Protein AF-C7RSE1-F1 (afdb_monomer_lite)

Organism: Accumulibacter regalis (NCBI:txid522306)

Sequence (129 aa):
MKKITLSSAVLVTLLGSASAFAATICPGASAPAAGPGIVPASGVAGTNYMMRPIAPKCSANTQVDGTDGTSGAWFAVGANSVKGKNSFGGHTNGGAVAAFRACGIPGGCTAGEASAARADANTKAAAST

Secondary structure (DSSP, 8-state):
-------------------TT-EEEEE-SS-SS-EEPPPPP-S-TTT-S-SS---PEEPTTEEEEEEE-GGGS-EEEEEEETT-SEEEEEETTTPPPEEEEE-SSTT---HHHHHHHHHHHHHHHHT--

Radius of gyration: 19.02 Å; chains: 1; bounding box: 75×42×38 Å

Structure (mmCIF, N/CA/C/O backbone):
data_AF-C7RSE1-F1
#
_entry.id   AF-C7RSE1-F1
#
loop_
_atom_site.group_PDB
_atom_site.id
_atom_site.type_symbol
_atom_site.label_atom_id
_atom_site.label_alt_id
_atom_site.label_comp_id
_atom_site.label_asym_id
_atom_site.label_entity_id
_atom_site.label_seq_id
_atom_site.pdbx_PDB_ins_code
_atom_site.Cartn_x
_atom_site.Cartn_y
_atom_site.Cartn_z
_atom_site.occupancy
_atom_site.B_iso_or_equiv
_atom_site.auth_seq_id
_atom_site.auth_comp_id
_atom_site.auth_asym_id
_atom_site.auth_atom_id
_atom_site.pdbx_PDB_model_num
ATOM 1 N N . MET A 1 1 ? -55.410 32.092 -7.038 1.00 40.88 1 MET A N 1
ATOM 2 C CA . MET A 1 1 ? -54.867 30.719 -7.152 1.00 40.88 1 MET A CA 1
ATOM 3 C C . MET A 1 1 ? -53.529 30.776 -7.879 1.00 40.88 1 MET A C 1
ATOM 5 O O . MET A 1 1 ? -53.519 30.945 -9.091 1.00 40.88 1 MET A O 1
ATOM 9 N N . LYS A 1 2 ? -52.404 30.735 -7.160 1.00 38.56 2 LYS A N 1
ATOM 10 C CA . LYS A 1 2 ? -51.056 30.753 -7.753 1.00 38.56 2 LYS A CA 1
ATOM 11 C C . LYS A 1 2 ? -50.274 29.586 -7.158 1.00 38.56 2 LYS A C 1
ATOM 13 O O . LYS A 1 2 ? -50.169 29.474 -5.942 1.00 38.56 2 LYS A O 1
ATOM 18 N N . LYS A 1 3 ? -49.888 28.656 -8.032 1.00 49.81 3 LYS A N 1
ATOM 19 C CA . LYS A 1 3 ? -49.339 27.342 -7.693 1.00 49.81 3 LYS A CA 1
ATOM 20 C C . LYS A 1 3 ? -47.882 27.497 -7.255 1.00 49.81 3 LYS A C 1
ATOM 22 O O . LYS A 1 3 ? -47.093 28.109 -7.967 1.00 49.81 3 LYS A O 1
ATOM 27 N N . ILE A 1 4 ? -47.567 26.945 -6.089 1.00 53.97 4 ILE A N 1
ATOM 28 C CA . ILE A 1 4 ? -46.217 26.804 -5.546 1.00 53.97 4 ILE A CA 1
ATOM 29 C C . ILE A 1 4 ? -45.596 25.575 -6.218 1.00 53.97 4 ILE A C 1
ATOM 31 O O . ILE A 1 4 ? -46.096 24.466 -6.044 1.00 53.97 4 ILE A O 1
ATOM 35 N N . THR A 1 5 ? -44.536 25.759 -7.000 1.00 54.81 5 THR A N 1
ATOM 36 C CA . THR A 1 5 ? -43.694 24.660 -7.491 1.00 54.81 5 THR A CA 1
ATOM 37 C C . THR A 1 5 ? -42.541 24.457 -6.519 1.00 54.81 5 THR A C 1
ATOM 39 O O . THR A 1 5 ? -41.579 25.222 -6.500 1.00 54.81 5 THR A O 1
ATOM 42 N N . LEU A 1 6 ? -42.690 23.430 -5.686 1.00 53.44 6 LEU A N 1
ATOM 43 C CA . LEU A 1 6 ? -41.681 22.908 -4.777 1.00 53.44 6 LEU A CA 1
ATOM 44 C C . LEU A 1 6 ? -40.706 22.041 -5.594 1.00 53.44 6 LEU A C 1
ATOM 46 O O . LEU A 1 6 ? -40.946 20.854 -5.805 1.00 53.44 6 LEU A O 1
ATOM 50 N N . SER A 1 7 ? -39.639 22.639 -6.119 1.00 49.31 7 SER A N 1
ATOM 51 C CA . SER A 1 7 ? -38.572 21.885 -6.784 1.00 49.31 7 SER A CA 1
ATOM 52 C C . SER A 1 7 ? -37.587 21.385 -5.733 1.00 49.31 7 SER A C 1
ATOM 54 O O . SER A 1 7 ? -36.705 22.123 -5.295 1.00 49.31 7 SER A O 1
ATOM 56 N N . SER A 1 8 ? -37.759 20.131 -5.314 1.00 54.88 8 SER A N 1
ATOM 57 C CA . SER A 1 8 ? -36.799 19.386 -4.497 1.00 54.88 8 SER A CA 1
ATOM 58 C C . SER A 1 8 ? -35.471 19.235 -5.241 1.00 54.88 8 SER A C 1
ATOM 60 O O . SER A 1 8 ? -35.255 18.269 -5.970 1.00 54.88 8 SER A O 1
ATOM 62 N N . ALA A 1 9 ? -34.565 20.190 -5.049 1.00 54.53 9 ALA A N 1
ATOM 63 C CA . ALA A 1 9 ? -33.159 20.021 -5.371 1.00 54.53 9 ALA A CA 1
ATOM 64 C C . ALA A 1 9 ? -32.525 19.140 -4.285 1.00 54.53 9 ALA A C 1
ATOM 66 O O . ALA A 1 9 ? -32.015 19.628 -3.278 1.00 54.53 9 ALA A O 1
ATOM 67 N N . VAL A 1 10 ? -32.594 17.822 -4.481 1.00 49.41 10 VAL A N 1
ATOM 68 C CA . VAL A 1 10 ? -31.734 16.869 -3.773 1.00 49.41 10 VAL A CA 1
ATOM 69 C C . VAL A 1 10 ? -30.314 17.108 -4.280 1.00 49.41 10 VAL A C 1
ATOM 71 O O . VAL A 1 10 ? -29.872 16.523 -5.266 1.00 49.41 10 VAL A O 1
ATOM 74 N N . LEU A 1 11 ? -29.608 18.034 -3.634 1.00 48.44 11 LEU A N 1
ATOM 75 C CA . LEU A 1 11 ? -28.160 18.099 -3.718 1.00 48.44 11 LEU A CA 1
ATOM 76 C C . LEU A 1 11 ? -27.627 16.892 -2.952 1.00 48.44 11 LEU A C 1
ATOM 78 O O . LEU A 1 11 ? -27.563 16.888 -1.725 1.00 48.44 11 LEU A O 1
ATOM 82 N N . VAL A 1 12 ? -27.289 15.853 -3.713 1.00 54.84 12 VAL A N 1
ATOM 83 C CA . VAL A 1 12 ? -26.409 14.766 -3.295 1.00 54.84 12 VAL A CA 1
ATOM 84 C C . VAL A 1 12 ? -25.109 15.421 -2.845 1.00 54.84 12 VAL A C 1
ATOM 86 O O . VAL A 1 12 ? -24.254 15.775 -3.656 1.00 54.84 12 VAL A O 1
ATOM 89 N N . THR A 1 13 ? -24.981 15.654 -1.544 1.00 50.53 13 THR A N 1
ATOM 90 C CA . THR A 1 13 ? -23.701 15.971 -0.935 1.00 50.53 13 THR A CA 1
ATOM 91 C C . THR A 1 13 ? -22.825 14.747 -1.150 1.00 50.53 13 THR A C 1
ATOM 93 O O . THR A 1 13 ? -22.980 13.723 -0.486 1.00 50.53 13 THR A O 1
ATOM 96 N N . LEU A 1 14 ? -21.910 14.828 -2.121 1.00 46.09 14 LEU A N 1
ATOM 97 C CA . LEU A 1 14 ? -20.722 13.992 -2.102 1.00 46.09 14 LEU A CA 1
ATOM 98 C C . LEU A 1 14 ? -20.052 14.270 -0.754 1.00 46.09 14 LEU A C 1
ATOM 100 O O . LEU A 1 14 ? -19.341 15.263 -0.599 1.00 46.09 14 LEU A O 1
ATOM 104 N N . LEU A 1 15 ? -20.283 13.400 0.229 1.00 51.03 15 LEU A N 1
ATOM 105 C CA . LEU A 1 15 ? -19.327 13.194 1.300 1.00 51.03 15 LEU A CA 1
ATOM 106 C C . LEU A 1 15 ? -18.085 12.629 0.615 1.00 51.03 15 LEU A C 1
ATOM 108 O O . LEU A 1 15 ? -17.876 11.422 0.534 1.00 51.03 15 LEU A O 1
ATOM 112 N N . GLY A 1 16 ? -17.272 13.528 0.066 1.00 43.34 16 GLY A N 1
ATOM 113 C CA . GLY A 1 16 ? -15.869 13.266 -0.154 1.00 43.34 16 GLY A CA 1
ATOM 114 C C . GLY A 1 16 ? -15.259 13.072 1.221 1.00 43.34 16 GLY A C 1
ATOM 115 O O . GLY A 1 16 ? -14.712 14.008 1.797 1.00 43.34 16 GLY A O 1
ATOM 116 N N . SER A 1 17 ? -15.395 11.867 1.772 1.00 47.53 17 SER A N 1
ATOM 117 C CA . SER A 1 17 ? -14.541 11.383 2.842 1.00 47.53 17 SER A CA 1
ATOM 118 C C . SER A 1 17 ? -13.144 11.294 2.243 1.00 47.53 17 SER A C 1
ATOM 120 O O . SER A 1 17 ? -12.709 10.247 1.771 1.00 47.53 17 SER A O 1
ATOM 122 N N . ALA A 1 18 ? -12.466 12.439 2.171 1.00 44.44 18 ALA A N 1
ATOM 123 C CA . ALA A 1 18 ? -11.046 12.480 1.921 1.00 44.44 18 ALA A CA 1
ATOM 124 C C . ALA A 1 18 ? -10.421 11.618 3.015 1.00 44.44 18 ALA A C 1
ATOM 126 O O . ALA A 1 18 ? -10.551 11.914 4.203 1.00 44.44 18 ALA A O 1
ATOM 127 N N . SER A 1 19 ? -9.806 10.509 2.618 1.00 49.94 19 SER A N 1
ATOM 128 C CA . SER A 1 19 ? -8.957 9.711 3.487 1.00 49.94 19 SER A CA 1
ATOM 129 C C . SER A 1 19 ? -7.769 10.588 3.884 1.00 49.94 19 SER A C 1
ATOM 131 O O . SER A 1 19 ? -6.730 10.571 3.225 1.00 49.94 19 SER A O 1
ATOM 133 N N . ALA A 1 20 ? -7.951 11.409 4.921 1.00 52.00 20 ALA A N 1
ATOM 134 C CA . ALA A 1 20 ? -6.999 12.406 5.416 1.00 52.00 20 ALA A CA 1
ATOM 135 C C . ALA A 1 20 ? -5.698 11.790 5.976 1.00 52.00 20 ALA A C 1
ATOM 137 O O . ALA A 1 20 ? -4.833 12.510 6.460 1.00 52.00 20 ALA A O 1
ATOM 138 N N . PHE A 1 21 ? -5.549 10.466 5.868 1.00 63.75 21 PHE A N 1
ATOM 139 C CA . PHE A 1 21 ? -4.442 9.671 6.392 1.00 63.75 21 PHE A CA 1
ATOM 140 C C . PHE A 1 21 ? -3.765 8.801 5.322 1.00 63.75 21 PHE A C 1
ATOM 142 O O . PHE A 1 21 ? -3.051 7.856 5.654 1.00 63.75 21 PHE A O 1
ATOM 149 N N . ALA A 1 22 ? -3.968 9.091 4.031 1.00 75.12 22 ALA A N 1
ATOM 150 C CA . ALA A 1 22 ? -3.219 8.417 2.975 1.00 75.12 22 ALA A CA 1
ATOM 151 C C . ALA A 1 22 ? -1.743 8.852 3.010 1.00 75.12 22 ALA A C 1
ATOM 153 O O . ALA A 1 22 ? -1.431 10.028 2.829 1.00 75.12 22 ALA A O 1
ATOM 154 N N . ALA A 1 23 ? -0.835 7.901 3.222 1.00 84.81 23 ALA A N 1
ATOM 155 C CA . ALA A 1 23 ? 0.601 8.133 3.312 1.00 84.81 23 ALA A CA 1
ATOM 156 C C . ALA A 1 23 ? 1.364 7.247 2.323 1.00 84.81 23 ALA A C 1
ATOM 158 O O . ALA A 1 23 ? 1.134 6.036 2.249 1.00 84.81 23 ALA A O 1
ATOM 159 N N . THR A 1 24 ? 2.322 7.843 1.613 1.00 91.19 24 THR A N 1
ATOM 160 C CA . THR A 1 24 ? 3.323 7.095 0.847 1.00 91.19 24 THR A CA 1
ATOM 161 C C . THR A 1 24 ? 4.431 6.643 1.777 1.00 91.19 24 THR A C 1
ATOM 163 O O . THR A 1 24 ? 5.303 7.416 2.163 1.00 91.19 24 THR A O 1
ATOM 166 N N . ILE A 1 25 ? 4.361 5.370 2.156 1.00 92.94 25 ILE A N 1
ATOM 167 C CA . ILE A 1 25 ? 5.244 4.725 3.130 1.00 92.94 25 ILE A CA 1
ATOM 168 C C . ILE A 1 25 ? 6.602 4.449 2.488 1.00 92.94 25 ILE A C 1
ATOM 170 O O . ILE A 1 25 ? 7.644 4.838 3.016 1.00 92.94 25 ILE A O 1
ATOM 174 N N . CYS A 1 26 ? 6.577 3.802 1.324 1.00 92.94 26 CYS A N 1
ATOM 175 C CA . CYS A 1 26 ? 7.746 3.571 0.494 1.00 92.94 26 CYS A CA 1
ATOM 176 C C . CYS A 1 26 ? 7.483 4.189 -0.883 1.00 92.94 26 CYS A C 1
ATOM 178 O O . CYS A 1 26 ? 6.635 3.673 -1.606 1.00 92.94 26 CYS A O 1
ATOM 180 N N . PRO A 1 27 ? 8.191 5.256 -1.285 1.00 86.00 27 PRO A N 1
ATOM 181 C CA . PRO A 1 27 ? 7.971 5.880 -2.592 1.00 86.00 27 PRO A CA 1
ATOM 182 C C . PRO A 1 27 ? 8.531 5.057 -3.767 1.00 86.00 27 PRO A C 1
ATOM 184 O O . PRO A 1 27 ? 8.159 5.289 -4.917 1.00 86.00 27 PRO A O 1
ATOM 187 N N . GLY A 1 28 ? 9.421 4.087 -3.497 1.00 79.31 28 GLY A N 1
ATOM 188 C CA . GLY A 1 28 ? 10.275 3.451 -4.512 1.00 79.31 28 GLY A CA 1
ATOM 189 C C . GLY A 1 28 ? 11.218 4.460 -5.182 1.00 79.31 28 GLY A C 1
ATOM 190 O O . GLY A 1 28 ? 11.091 5.643 -4.927 1.00 79.31 28 GLY A O 1
ATOM 191 N N . ALA A 1 29 ? 12.176 3.989 -5.992 1.00 65.62 29 ALA A N 1
ATOM 192 C CA . ALA A 1 29 ? 13.096 4.667 -6.935 1.00 65.62 29 ALA A CA 1
ATOM 193 C C . ALA A 1 29 ? 13.784 6.013 -6.568 1.00 65.62 29 ALA A C 1
ATOM 195 O O . ALA A 1 29 ? 14.694 6.428 -7.278 1.00 65.62 29 ALA A O 1
ATOM 196 N N . SER A 1 30 ? 13.429 6.689 -5.478 1.00 56.56 30 SER A N 1
ATOM 197 C CA . SER A 1 30 ? 13.920 8.011 -5.080 1.00 56.56 30 SER A CA 1
ATOM 198 C C . SER A 1 30 ? 15.162 7.946 -4.189 1.00 56.56 30 SER A C 1
ATOM 200 O O . SER A 1 30 ? 15.715 8.986 -3.849 1.00 56.56 30 SER A O 1
ATOM 202 N N . ALA A 1 31 ? 15.608 6.749 -3.796 1.00 54.09 31 ALA A N 1
ATOM 203 C CA . ALA A 1 31 ? 16.790 6.561 -2.961 1.00 54.09 31 ALA A CA 1
ATOM 204 C C . ALA A 1 31 ? 17.710 5.479 -3.559 1.00 54.09 31 ALA A C 1
ATOM 206 O O . ALA A 1 31 ? 17.243 4.368 -3.818 1.00 54.09 31 ALA A O 1
ATOM 207 N N . PRO A 1 32 ? 19.016 5.756 -3.752 1.00 57.00 32 PRO A N 1
ATOM 208 C CA . PRO A 1 32 ? 19.976 4.797 -4.310 1.00 57.00 32 PRO A CA 1
ATOM 209 C C . PRO A 1 32 ? 20.286 3.613 -3.372 1.00 57.00 32 PRO A C 1
ATOM 211 O O . PRO A 1 32 ? 20.953 2.665 -3.777 1.00 57.00 32 PRO A O 1
ATOM 214 N N . ALA A 1 33 ? 19.785 3.633 -2.133 1.00 67.50 33 ALA A N 1
ATOM 215 C CA . ALA A 1 33 ? 19.946 2.570 -1.148 1.00 67.50 33 ALA A CA 1
ATOM 216 C C . ALA A 1 33 ? 18.643 2.334 -0.369 1.00 67.50 33 ALA A C 1
ATOM 218 O O . ALA A 1 33 ? 17.790 3.217 -0.274 1.00 67.50 33 ALA A O 1
ATOM 219 N N . ALA A 1 34 ? 18.495 1.134 0.203 1.00 80.81 34 ALA A N 1
ATOM 220 C CA . ALA A 1 34 ? 17.400 0.852 1.124 1.00 80.81 34 ALA A CA 1
ATOM 221 C C . ALA A 1 34 ? 17.493 1.777 2.348 1.00 80.81 34 ALA A C 1
ATOM 223 O O . ALA A 1 34 ? 18.563 1.920 2.942 1.00 80.81 34 ALA A O 1
ATOM 224 N N . GLY A 1 35 ? 16.376 2.389 2.728 1.00 84.19 35 GLY A N 1
ATOM 225 C CA . GLY A 1 35 ? 16.335 3.439 3.743 1.00 84.19 35 GLY A CA 1
ATOM 226 C C . GLY A 1 35 ? 15.087 3.366 4.617 1.00 84.19 35 GLY A C 1
ATOM 227 O O . GLY A 1 35 ? 14.233 2.502 4.402 1.00 84.19 35 GLY A O 1
ATOM 228 N N . PRO A 1 36 ? 14.979 4.236 5.631 1.00 86.75 36 PRO A N 1
ATOM 229 C CA . PRO A 1 36 ? 13.750 4.363 6.401 1.00 86.75 36 PRO A CA 1
ATOM 230 C C . PRO A 1 36 ? 12.610 4.850 5.497 1.00 86.75 36 PRO A C 1
ATOM 232 O O . PRO A 1 36 ? 12.791 5.757 4.686 1.00 86.75 36 PRO A O 1
ATOM 235 N N . GLY A 1 37 ? 11.446 4.223 5.627 1.00 87.56 37 GLY A N 1
ATOM 236 C CA . GLY A 1 37 ? 10.198 4.699 5.044 1.00 87.56 37 GLY A CA 1
ATOM 237 C C . GLY A 1 37 ? 9.549 5.786 5.887 1.00 87.56 37 GLY A C 1
ATOM 238 O O . GLY A 1 37 ? 9.949 6.042 7.027 1.00 87.56 37 GLY A O 1
ATOM 239 N N . ILE A 1 38 ? 8.503 6.392 5.334 1.00 90.19 38 ILE A N 1
ATOM 240 C CA . ILE A 1 38 ? 7.640 7.293 6.093 1.00 90.19 38 ILE A CA 1
ATOM 241 C C . ILE A 1 38 ? 6.840 6.469 7.100 1.00 90.19 38 ILE A C 1
ATOM 243 O O . ILE A 1 38 ? 6.228 5.459 6.755 1.00 90.19 38 ILE A O 1
ATOM 247 N N . VAL A 1 39 ? 6.860 6.907 8.357 1.00 90.31 39 VAL A N 1
ATOM 248 C CA . VAL A 1 39 ? 6.090 6.306 9.448 1.00 90.31 39 VAL A CA 1
ATOM 249 C C . VAL A 1 39 ? 4.623 6.726 9.292 1.00 90.31 39 VAL A C 1
ATOM 251 O O . VAL A 1 39 ? 4.357 7.930 9.308 1.00 90.31 39 VAL A O 1
ATOM 254 N N . PRO A 1 40 ? 3.666 5.790 9.149 1.00 89.00 40 PRO A N 1
ATOM 255 C CA . PRO A 1 40 ? 2.245 6.131 9.147 1.00 89.00 40 PRO A CA 1
ATOM 256 C C . PRO A 1 40 ? 1.804 6.793 10.460 1.00 89.00 40 PRO A C 1
ATOM 258 O O . PRO A 1 40 ? 2.413 6.582 11.515 1.00 89.00 40 PRO A O 1
ATOM 261 N N . ALA A 1 41 ? 0.720 7.570 10.407 1.00 87.31 41 ALA A N 1
ATOM 262 C CA . ALA A 1 41 ? 0.123 8.169 11.597 1.00 87.31 41 ALA A CA 1
ATOM 263 C C . ALA A 1 41 ? -0.275 7.088 12.622 1.00 87.31 41 ALA A C 1
ATOM 265 O O . ALA A 1 41 ? -0.682 5.984 12.268 1.00 87.31 41 ALA A O 1
ATOM 266 N N . SER A 1 42 ? -0.115 7.385 13.914 1.00 88.25 42 SER A N 1
ATOM 267 C CA . SER A 1 42 ? -0.421 6.438 14.994 1.00 88.25 42 SER A CA 1
ATOM 268 C C . SER A 1 42 ? -0.780 7.144 16.305 1.00 88.25 42 SER A C 1
ATOM 270 O O . SER A 1 42 ? -0.594 8.352 16.435 1.00 88.25 42 SER A O 1
ATOM 272 N N . GLY A 1 43 ? -1.341 6.406 17.267 1.00 83.31 43 GLY A N 1
ATOM 273 C CA . GLY A 1 43 ? -1.449 6.823 18.675 1.00 83.31 43 GLY A CA 1
ATOM 274 C C . GLY A 1 43 ? -2.685 7.638 19.078 1.00 83.31 43 GLY A C 1
ATOM 275 O O . GLY A 1 43 ? -2.856 7.910 20.262 1.00 83.31 43 GLY A O 1
ATOM 276 N N . VAL A 1 44 ? -3.571 7.994 18.143 1.00 85.88 44 VAL A N 1
ATOM 277 C CA . VAL A 1 44 ? -4.836 8.688 18.445 1.00 85.88 44 VAL A CA 1
ATOM 278 C C . VA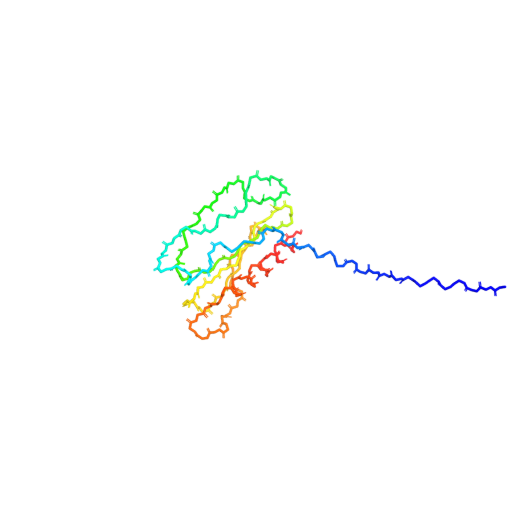L A 1 44 ? -5.994 7.728 18.184 1.00 85.88 44 VAL A C 1
ATOM 280 O O . VAL A 1 44 ? -6.330 7.449 17.033 1.00 85.88 44 VAL A O 1
ATOM 283 N N . ALA A 1 45 ? -6.589 7.194 19.253 1.00 79.25 45 ALA A N 1
ATOM 284 C CA . ALA A 1 45 ? -7.718 6.269 19.158 1.00 79.25 45 ALA A CA 1
ATOM 285 C C . ALA A 1 45 ? -8.919 6.917 18.447 1.00 79.25 45 ALA A C 1
ATOM 287 O O . ALA A 1 45 ? -9.179 8.109 18.606 1.00 79.25 45 ALA A O 1
ATOM 288 N N . GLY A 1 46 ? -9.640 6.137 17.638 1.00 82.12 46 GLY A N 1
ATOM 289 C CA . GLY A 1 46 ? -10.751 6.646 16.823 1.00 82.12 46 GLY A CA 1
ATOM 290 C C . GLY A 1 46 ? -10.320 7.545 15.655 1.00 82.12 46 GLY A C 1
ATOM 291 O O . GLY A 1 46 ? -11.172 8.108 14.971 1.00 82.12 46 GLY A O 1
ATOM 292 N N . THR A 1 47 ? -9.010 7.692 15.427 1.00 86.31 47 THR A N 1
ATOM 293 C CA . THR A 1 47 ? -8.429 8.425 14.290 1.00 86.31 47 THR A CA 1
ATOM 294 C C . THR A 1 47 ? -7.464 7.537 13.509 1.00 86.31 47 THR A C 1
ATOM 296 O O . THR A 1 47 ? -7.602 7.411 12.298 1.00 86.31 47 THR A O 1
ATOM 299 N N . ASN A 1 48 ? -6.545 6.869 14.213 1.00 91.00 48 ASN A N 1
ATOM 300 C CA . ASN A 1 48 ? -5.517 6.010 13.631 1.00 91.00 48 ASN A CA 1
ATOM 301 C C . ASN A 1 48 ? -5.759 4.553 14.043 1.00 91.00 48 ASN A C 1
ATOM 303 O O . ASN A 1 48 ? -6.036 4.276 15.213 1.00 91.00 48 ASN A O 1
ATOM 307 N N . TYR A 1 49 ? -5.586 3.621 13.110 1.00 91.06 49 TYR A N 1
ATOM 308 C CA . TYR A 1 49 ? -5.594 2.187 13.391 1.00 91.06 49 TYR A CA 1
ATOM 309 C C . TYR A 1 49 ? -4.338 1.770 14.155 1.00 91.06 49 TYR A C 1
ATOM 311 O O . TYR A 1 49 ? -4.380 0.964 15.087 1.00 91.06 49 TYR A O 1
ATOM 319 N N . MET A 1 50 ? -3.187 2.320 13.765 1.00 89.31 50 MET A N 1
ATOM 320 C CA . MET A 1 50 ? -1.925 1.997 14.416 1.00 89.31 50 MET A CA 1
ATOM 321 C C . MET A 1 50 ? -1.846 2.656 15.796 1.00 89.31 50 MET A C 1
ATOM 323 O O . MET A 1 50 ? -1.878 3.877 15.934 1.00 89.31 50 MET A O 1
ATOM 327 N N . MET A 1 51 ? -1.649 1.845 16.834 1.00 87.44 51 MET A N 1
ATOM 328 C CA . MET A 1 51 ? -1.438 2.335 18.204 1.00 87.44 51 MET A CA 1
ATOM 329 C C . MET A 1 51 ? 0.011 2.759 18.475 1.00 87.44 51 MET A C 1
ATOM 331 O O . MET A 1 51 ? 0.291 3.431 19.464 1.00 87.44 51 MET A O 1
ATOM 335 N N . ARG A 1 52 ? 0.951 2.350 17.617 1.00 88.50 52 ARG A N 1
ATOM 336 C CA . ARG A 1 52 ? 2.378 2.653 17.747 1.00 88.50 52 ARG A CA 1
ATOM 337 C C . ARG A 1 52 ? 2.979 3.004 16.388 1.00 88.50 52 ARG A C 1
ATOM 339 O O . ARG A 1 52 ? 2.579 2.393 15.397 1.00 88.50 52 ARG A O 1
ATOM 346 N N . PRO A 1 53 ? 3.971 3.908 16.343 1.00 87.94 53 PRO A N 1
ATOM 347 C CA . PRO A 1 53 ? 4.681 4.206 15.111 1.00 87.94 53 PRO A CA 1
ATOM 348 C C . PRO A 1 53 ? 5.500 2.989 14.675 1.00 87.94 53 PRO A C 1
ATOM 350 O O . PRO A 1 53 ? 6.293 2.449 15.451 1.00 87.94 53 PRO A O 1
ATOM 353 N N . ILE A 1 54 ? 5.321 2.573 13.423 1.00 84.94 54 ILE A N 1
ATOM 354 C CA . ILE A 1 54 ? 6.130 1.536 12.781 1.00 84.94 54 ILE A CA 1
ATOM 355 C C . ILE A 1 54 ? 6.935 2.213 11.679 1.00 84.94 54 ILE A C 1
ATOM 357 O O . ILE A 1 54 ? 6.362 2.748 10.735 1.00 84.94 54 ILE A O 1
ATOM 361 N N . ALA A 1 55 ? 8.261 2.189 11.804 1.00 85.12 55 ALA A N 1
ATOM 362 C CA . ALA A 1 55 ? 9.179 2.701 10.793 1.00 85.12 55 ALA A CA 1
ATOM 363 C C . ALA A 1 55 ? 9.671 1.546 9.909 1.00 85.12 55 ALA A C 1
ATOM 365 O O . ALA A 1 55 ? 10.595 0.828 10.307 1.00 85.12 55 ALA A O 1
ATOM 366 N N . PRO A 1 56 ? 9.065 1.310 8.732 1.00 88.44 56 PRO A N 1
ATOM 367 C CA . PRO A 1 56 ? 9.530 0.252 7.853 1.00 88.44 56 PRO A CA 1
ATOM 368 C C . PRO A 1 56 ? 10.864 0.635 7.213 1.00 88.44 56 PRO A C 1
ATOM 370 O O . PRO A 1 56 ? 11.165 1.809 7.000 1.00 88.44 56 PRO A O 1
ATOM 373 N N . LYS A 1 57 ? 11.654 -0.373 6.845 1.00 89.69 57 LYS A N 1
ATOM 374 C CA . LYS A 1 57 ? 12.752 -0.191 5.895 1.00 89.69 57 LYS A CA 1
ATOM 375 C C . LYS A 1 57 ? 12.236 -0.433 4.484 1.00 89.69 57 LYS A C 1
ATOM 377 O O . LYS A 1 57 ? 11.757 -1.520 4.174 1.00 89.69 57 LYS A O 1
ATOM 382 N N . CYS A 1 58 ? 12.368 0.573 3.633 1.00 90.12 58 CYS A N 1
ATOM 383 C CA . CYS A 1 58 ? 11.964 0.523 2.240 1.00 90.12 58 CYS A CA 1
ATOM 384 C C . CYS A 1 58 ? 13.158 0.157 1.359 1.00 90.12 58 CYS A C 1
ATOM 386 O O . CYS A 1 58 ? 14.212 0.792 1.416 1.00 90.12 58 CYS A O 1
ATOM 388 N N . SER A 1 59 ? 12.987 -0.855 0.510 1.00 90.62 59 SER A N 1
ATOM 389 C CA . SER A 1 59 ? 13.889 -1.067 -0.622 1.00 90.62 59 SER A CA 1
ATOM 390 C C . SER A 1 59 ? 13.703 0.055 -1.640 1.00 90.62 59 SER A C 1
ATOM 392 O O . SER A 1 59 ? 12.582 0.517 -1.845 1.00 90.62 59 SER A O 1
ATOM 394 N N . ALA A 1 60 ? 14.763 0.393 -2.378 1.00 89.25 60 ALA A N 1
ATOM 395 C CA . ALA A 1 60 ? 14.670 1.256 -3.556 1.00 89.25 60 ALA A CA 1
ATOM 396 C C . ALA A 1 60 ? 13.667 0.731 -4.604 1.00 89.25 60 ALA A C 1
ATOM 398 O O . ALA A 1 60 ? 13.186 1.486 -5.440 1.00 89.25 60 ALA A O 1
ATOM 399 N N . ASN A 1 61 ? 13.327 -0.561 -4.562 1.00 91.06 61 ASN A N 1
ATOM 400 C CA . ASN A 1 61 ? 12.436 -1.173 -5.541 1.00 91.06 61 ASN A CA 1
ATOM 401 C C . ASN A 1 61 ? 10.988 -1.324 -5.077 1.00 91.06 61 ASN A C 1
ATOM 403 O O . ASN A 1 61 ? 10.172 -1.758 -5.887 1.00 91.06 61 ASN A O 1
ATOM 407 N N . THR A 1 62 ? 10.673 -1.062 -3.809 1.00 93.00 62 THR A N 1
ATOM 408 C CA . THR A 1 62 ? 9.338 -1.321 -3.257 1.00 93.00 62 THR A CA 1
ATOM 409 C C . THR A 1 62 ? 8.566 -0.020 -3.162 1.00 93.00 62 THR A C 1
ATOM 411 O O . THR A 1 62 ? 9.073 0.962 -2.620 1.00 93.00 62 THR A O 1
ATOM 414 N N . GLN A 1 63 ? 7.331 -0.040 -3.650 1.00 93.94 63 GLN A N 1
ATOM 415 C CA . GLN A 1 63 ? 6.387 1.055 -3.484 1.00 93.94 63 GLN A CA 1
ATOM 416 C C . GLN A 1 63 ? 5.274 0.571 -2.566 1.00 93.94 63 GLN A C 1
ATOM 418 O O . GLN A 1 63 ? 4.734 -0.516 -2.778 1.00 93.94 63 GLN A O 1
ATOM 423 N N . VAL A 1 64 ? 4.982 1.336 -1.520 1.00 94.94 64 VAL A N 1
ATOM 424 C CA . VAL A 1 64 ? 3.967 1.011 -0.518 1.00 94.94 64 VAL A CA 1
ATOM 425 C C . VAL A 1 64 ? 3.238 2.289 -0.155 1.00 94.94 64 VAL A C 1
ATOM 427 O O . VAL A 1 64 ? 3.861 3.244 0.308 1.00 94.94 64 VAL A O 1
ATOM 430 N N . ASP A 1 65 ? 1.922 2.268 -0.299 1.00 95.31 65 ASP A N 1
ATOM 431 C CA . ASP A 1 65 ? 1.030 3.303 0.200 1.00 95.31 65 ASP A CA 1
ATOM 432 C C . ASP A 1 65 ? 0.098 2.706 1.248 1.00 95.31 65 ASP A C 1
ATOM 434 O O . ASP A 1 65 ? -0.425 1.604 1.074 1.00 95.31 65 ASP A O 1
ATOM 438 N N . GLY A 1 66 ? -0.146 3.452 2.319 1.00 94.56 66 GLY A N 1
ATOM 439 C CA . GLY A 1 66 ? -1.075 3.082 3.380 1.00 94.56 66 GLY A CA 1
ATOM 440 C C . GLY A 1 66 ? -2.131 4.154 3.605 1.00 94.56 66 GLY A C 1
ATOM 441 O O . GLY A 1 66 ? -1.953 5.302 3.201 1.00 94.56 66 GLY A O 1
ATOM 442 N N . THR A 1 67 ? -3.247 3.779 4.215 1.00 93.81 67 THR A N 1
ATOM 443 C CA . THR A 1 67 ? -4.239 4.723 4.735 1.00 93.81 67 THR A CA 1
ATOM 444 C C . THR A 1 67 ? -4.975 4.110 5.910 1.00 93.81 67 THR A C 1
ATOM 446 O O . THR A 1 67 ? -5.324 2.926 5.882 1.00 93.81 67 THR A O 1
ATOM 449 N N . ASP A 1 68 ? -5.270 4.936 6.907 1.00 93.56 68 ASP A N 1
ATOM 450 C CA . ASP A 1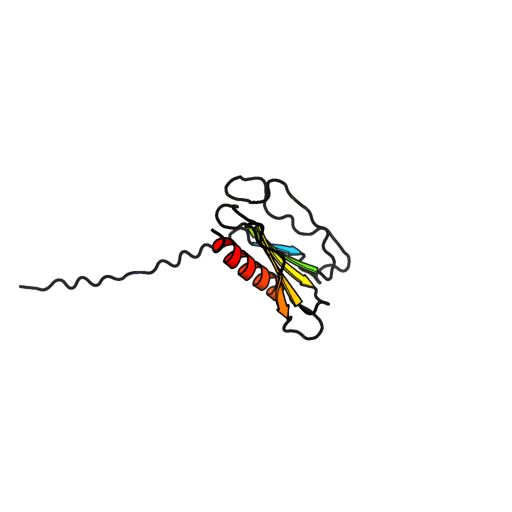 68 ? -6.305 4.613 7.878 1.00 93.56 68 ASP A CA 1
ATOM 451 C C . ASP A 1 68 ? -7.682 4.656 7.207 1.00 93.56 68 ASP A C 1
ATOM 453 O O . ASP A 1 68 ? -7.959 5.494 6.337 1.00 93.56 68 ASP A O 1
ATOM 457 N N . GLY A 1 69 ? -8.518 3.701 7.599 1.00 89.62 69 GLY A N 1
ATOM 458 C CA . GLY A 1 69 ? -9.933 3.631 7.280 1.00 89.62 69 GLY A CA 1
ATOM 459 C C . GLY A 1 69 ? -10.770 4.590 8.118 1.00 89.62 69 GLY A C 1
ATOM 460 O O . GLY A 1 69 ? -10.249 5.392 8.894 1.00 89.62 69 GLY A O 1
ATOM 461 N N . THR A 1 70 ? -12.094 4.492 7.993 1.00 88.62 70 THR A N 1
ATOM 462 C CA . THR A 1 70 ? -13.030 5.352 8.730 1.00 88.62 70 THR A CA 1
ATOM 463 C C . THR A 1 70 ? -12.755 5.294 10.231 1.00 88.62 70 THR A C 1
ATOM 465 O O . THR A 1 70 ? -12.808 4.224 10.834 1.00 88.62 70 THR A O 1
ATOM 468 N N . SER A 1 71 ? -12.436 6.449 10.823 1.00 87.38 71 SER A N 1
ATOM 469 C CA . SER A 1 71 ? -12.124 6.588 12.254 1.00 87.38 71 SER A CA 1
ATOM 470 C C . SER A 1 71 ? -11.040 5.621 12.760 1.00 87.38 71 SER A C 1
ATOM 472 O O . SER A 1 71 ? -11.088 5.173 13.905 1.00 87.38 71 SER A O 1
ATOM 474 N N . GLY A 1 72 ? -10.077 5.254 11.906 1.00 88.69 72 GLY A N 1
ATOM 475 C CA . GLY A 1 72 ? -9.002 4.327 12.270 1.00 88.69 72 GLY A CA 1
ATOM 476 C C . GLY A 1 72 ? -9.474 2.896 12.548 1.00 88.69 72 GLY A C 1
ATOM 477 O O . GLY A 1 72 ? -8.754 2.133 13.183 1.00 88.69 72 GLY A O 1
ATOM 478 N N . ALA A 1 73 ? -10.670 2.503 12.097 1.00 91.62 73 ALA A N 1
ATOM 479 C CA . ALA A 1 73 ? -11.200 1.159 12.341 1.00 91.62 73 ALA A CA 1
ATOM 480 C C . ALA A 1 73 ? -10.384 0.051 11.644 1.00 91.62 73 ALA A C 1
ATOM 482 O O . ALA A 1 73 ? -10.367 -1.093 12.094 1.00 91.62 73 ALA A O 1
ATOM 483 N N . TRP A 1 74 ? -9.673 0.386 10.566 1.00 92.75 74 TRP A N 1
ATOM 484 C CA . TRP A 1 74 ? -8.758 -0.510 9.863 1.00 92.75 74 TRP A CA 1
ATOM 485 C C . TRP A 1 74 ? -7.610 0.267 9.227 1.00 92.75 74 TRP A C 1
ATOM 487 O O . TRP A 1 74 ? -7.669 1.487 9.088 1.00 92.75 74 TRP A O 1
ATOM 497 N N . PHE A 1 75 ? -6.589 -0.457 8.780 1.00 93.88 75 PHE A N 1
ATOM 498 C CA . PHE A 1 75 ? -5.530 0.068 7.931 1.00 93.88 75 PHE A CA 1
ATOM 499 C C . PHE A 1 75 ? -5.535 -0.680 6.602 1.00 93.88 75 PHE A C 1
ATOM 501 O O . PHE A 1 75 ? -5.579 -1.913 6.587 1.00 93.88 75 PHE A O 1
ATOM 508 N N . ALA A 1 76 ? -5.505 0.057 5.496 1.00 95.50 76 ALA A N 1
ATOM 509 C CA . ALA A 1 76 ? -5.437 -0.489 4.146 1.00 95.50 76 ALA A CA 1
ATOM 510 C C . ALA A 1 76 ? -4.096 -0.138 3.502 1.00 95.50 76 ALA A C 1
ATOM 512 O O . ALA A 1 76 ? -3.604 0.983 3.630 1.00 95.50 76 ALA A O 1
ATOM 513 N N . VAL A 1 77 ? -3.515 -1.098 2.789 1.00 95.94 77 VAL A N 1
ATOM 514 C CA . VAL A 1 77 ? -2.204 -0.985 2.150 1.00 95.94 77 VAL A CA 1
ATOM 515 C C . VAL A 1 77 ? -2.293 -1.439 0.704 1.00 95.94 77 VAL A C 1
ATOM 517 O O . VAL A 1 77 ? -2.952 -2.429 0.385 1.00 95.94 77 VAL A O 1
ATOM 520 N N . GLY A 1 78 ? -1.586 -0.726 -0.161 1.00 97.19 78 GLY A N 1
ATOM 521 C CA . GLY A 1 78 ? -1.268 -1.150 -1.512 1.00 97.19 78 GLY A CA 1
ATOM 522 C C . GLY A 1 78 ? 0.238 -1.189 -1.687 1.00 97.19 78 GLY A C 1
ATOM 523 O O . GLY A 1 78 ? 0.942 -0.287 -1.234 1.00 97.19 78 GLY A O 1
ATOM 524 N N . ALA A 1 79 ? 0.740 -2.241 -2.321 1.00 96.62 79 ALA A N 1
ATOM 525 C CA . ALA A 1 79 ? 2.164 -2.431 -2.521 1.00 96.62 79 ALA A CA 1
ATOM 526 C C . ALA A 1 79 ? 2.470 -3.042 -3.884 1.00 96.62 79 ALA A C 1
ATOM 528 O O . ALA A 1 79 ? 1.700 -3.837 -4.429 1.00 96.62 79 ALA A O 1
ATOM 529 N N . ASN A 1 80 ? 3.627 -2.695 -4.430 1.00 96.12 80 ASN A N 1
ATOM 530 C CA . ASN A 1 80 ? 4.166 -3.321 -5.626 1.00 96.12 80 ASN A CA 1
ATOM 531 C C . ASN A 1 80 ? 5.701 -3.161 -5.662 1.00 96.12 80 ASN A C 1
ATOM 533 O O . ASN A 1 80 ? 6.328 -2.699 -4.700 1.00 96.12 80 ASN A O 1
ATOM 537 N N . SER A 1 81 ? 6.312 -3.551 -6.783 1.00 93.31 81 SER A N 1
ATOM 538 C CA . SER A 1 81 ? 7.718 -3.264 -7.036 1.00 93.31 81 SER A CA 1
ATOM 539 C C . SER A 1 81 ? 7.949 -2.676 -8.422 1.00 93.31 81 SER A C 1
ATOM 541 O O . SER A 1 81 ? 7.379 -3.154 -9.398 1.00 93.31 81 SER A O 1
ATOM 543 N N . VAL A 1 82 ? 8.908 -1.752 -8.534 1.00 91.88 82 VAL A N 1
ATOM 544 C CA . VAL A 1 82 ? 9.411 -1.227 -9.822 1.00 91.88 82 VAL A CA 1
ATOM 545 C C . VAL A 1 82 ? 10.078 -2.289 -10.698 1.00 91.88 82 VAL A C 1
ATOM 547 O O . VAL A 1 82 ? 10.413 -2.014 -11.838 1.00 91.88 82 VAL A O 1
ATOM 550 N N . LYS A 1 83 ? 10.289 -3.502 -10.173 1.00 90.94 83 LYS A N 1
ATOM 551 C CA . LYS A 1 83 ? 10.753 -4.683 -10.924 1.00 90.94 83 LYS A CA 1
ATOM 552 C C . LYS A 1 83 ? 9.712 -5.808 -10.941 1.00 90.94 83 LYS A C 1
ATOM 554 O O . LYS A 1 83 ? 9.999 -6.928 -11.359 1.00 90.94 83 LYS A O 1
ATOM 559 N N . GLY A 1 84 ? 8.537 -5.546 -10.377 1.00 91.12 84 GLY A N 1
ATOM 560 C CA . GLY A 1 84 ? 7.446 -6.496 -10.237 1.00 91.12 84 GLY A CA 1
ATOM 561 C C . GLY A 1 84 ? 6.555 -6.538 -11.472 1.00 91.12 84 GLY A C 1
ATOM 562 O O . GLY A 1 84 ? 6.644 -5.697 -12.361 1.00 91.12 84 GLY A O 1
ATOM 563 N N . LYS A 1 85 ? 5.674 -7.541 -11.501 1.00 93.69 85 LYS A N 1
ATOM 564 C CA . LYS A 1 85 ? 4.655 -7.707 -12.549 1.00 93.69 85 LYS A CA 1
ATOM 565 C C . LYS A 1 85 ? 3.237 -7.427 -12.066 1.00 93.69 85 LYS A C 1
ATOM 567 O O . LYS A 1 85 ? 2.357 -7.252 -12.893 1.00 93.69 85 LYS A O 1
ATOM 572 N N . ASN A 1 86 ? 3.019 -7.417 -10.752 1.00 95.81 86 ASN A N 1
ATOM 573 C CA . ASN A 1 86 ? 1.708 -7.272 -10.135 1.00 95.81 86 ASN A CA 1
ATOM 574 C C . ASN A 1 86 ? 1.761 -6.249 -9.001 1.00 95.81 86 ASN A C 1
ATOM 576 O O . ASN A 1 86 ? 2.784 -6.091 -8.328 1.00 95.81 86 ASN A O 1
ATOM 580 N N . SER A 1 87 ? 0.614 -5.625 -8.773 1.00 97.00 87 SER A N 1
ATOM 581 C CA . SER A 1 87 ? 0.302 -4.846 -7.582 1.00 97.00 87 SER A CA 1
ATOM 582 C C . SER A 1 87 ? -0.594 -5.659 -6.654 1.00 97.00 87 SER A C 1
ATOM 584 O O . SER A 1 87 ? -1.355 -6.520 -7.102 1.00 97.00 87 SER A O 1
ATOM 586 N N . PHE A 1 88 ? -0.488 -5.398 -5.358 1.00 98.25 88 PHE A N 1
ATOM 587 C CA . PHE A 1 88 ? -1.169 -6.143 -4.308 1.00 98.25 88 PHE A CA 1
ATOM 588 C C . PHE A 1 88 ? -1.840 -5.180 -3.341 1.00 98.25 88 PHE A C 1
ATOM 590 O O . PHE A 1 88 ? -1.301 -4.110 -3.057 1.00 98.25 88 PHE A O 1
ATOM 597 N N . GLY A 1 89 ? -3.003 -5.574 -2.837 1.00 97.88 89 GLY A N 1
ATOM 598 C CA . GLY A 1 89 ? -3.752 -4.834 -1.829 1.00 97.88 89 GLY A CA 1
ATOM 599 C C . GLY A 1 89 ? -4.065 -5.719 -0.630 1.00 97.88 89 GLY A C 1
ATOM 600 O O . GLY A 1 89 ? -4.198 -6.936 -0.767 1.00 97.88 89 GLY A O 1
ATOM 601 N N . GLY A 1 90 ? -4.186 -5.112 0.546 1.00 96.88 90 GLY A N 1
ATOM 602 C CA . GLY A 1 90 ? -4.612 -5.791 1.766 1.00 96.88 90 GLY A CA 1
ATOM 603 C C . GLY A 1 90 ? -5.124 -4.804 2.808 1.00 96.88 90 GLY A C 1
ATOM 604 O O . GLY A 1 90 ? -4.792 -3.619 2.766 1.00 96.88 90 GLY A O 1
ATOM 605 N N . HIS A 1 91 ? -5.941 -5.283 3.740 1.00 95.62 91 HIS A N 1
ATOM 606 C CA . HIS A 1 91 ? -6.472 -4.474 4.833 1.00 95.62 91 HIS A CA 1
ATOM 607 C C . HIS A 1 91 ? -6.665 -5.301 6.101 1.00 95.62 91 HIS A C 1
ATOM 609 O O . HIS A 1 91 ? -6.816 -6.519 6.042 1.00 95.62 91 HIS A O 1
ATOM 615 N N . THR A 1 92 ? -6.708 -4.634 7.251 1.00 94.50 92 THR A N 1
ATOM 616 C CA . THR A 1 92 ? -6.833 -5.307 8.553 1.00 94.50 92 THR A CA 1
ATOM 617 C C . THR A 1 92 ? -8.265 -5.659 8.953 1.00 94.50 92 THR A C 1
ATOM 619 O O . THR A 1 92 ? -8.447 -6.437 9.883 1.00 94.50 92 THR A O 1
ATOM 622 N N . ASN A 1 93 ? -9.282 -5.161 8.238 1.00 94.44 93 ASN A N 1
ATOM 623 C CA . ASN A 1 93 ? -10.686 -5.529 8.475 1.00 94.44 93 ASN A CA 1
ATOM 624 C C . ASN A 1 93 ? -11.039 -6.930 7.920 1.00 94.44 93 ASN A C 1
ATOM 626 O O . ASN A 1 93 ? -11.877 -7.049 7.035 1.00 94.44 93 ASN A O 1
ATOM 630 N N . GLY A 1 94 ? -10.316 -7.976 8.336 1.00 88.25 94 GLY A N 1
ATOM 631 C CA . GLY A 1 94 ? -10.566 -9.369 7.924 1.00 88.25 94 GLY A CA 1
ATOM 632 C C . GLY A 1 94 ? -10.116 -9.755 6.505 1.00 88.25 94 GLY A C 1
ATOM 633 O O . GLY A 1 94 ? -10.414 -10.858 6.054 1.00 88.25 94 GLY A O 1
ATOM 634 N N . GLY A 1 95 ? -9.396 -8.880 5.795 1.00 85.88 95 GLY A N 1
ATOM 635 C CA . GLY A 1 95 ? -8.925 -9.129 4.431 1.00 85.88 95 GLY A CA 1
ATOM 636 C C . GLY A 1 95 ? -7.602 -9.896 4.363 1.00 85.88 95 GLY A C 1
ATOM 637 O O . GLY A 1 95 ? -6.730 -9.748 5.217 1.00 85.88 95 GLY A O 1
ATOM 638 N N . ALA A 1 96 ? -7.421 -10.679 3.298 1.00 91.06 96 ALA A N 1
ATOM 639 C CA . ALA A 1 96 ? -6.126 -11.254 2.935 1.00 91.06 96 ALA A CA 1
ATOM 640 C C . ALA A 1 96 ? -5.379 -10.342 1.952 1.00 91.06 96 ALA A C 1
ATOM 642 O O . ALA A 1 96 ? -5.988 -9.584 1.196 1.00 91.06 96 ALA A O 1
ATOM 643 N N . VAL A 1 97 ? -4.049 -10.453 1.922 1.00 96.19 97 VAL A N 1
ATOM 644 C CA . VAL A 1 97 ? -3.259 -9.843 0.848 1.00 96.19 97 VAL A CA 1
ATOM 645 C C . VAL A 1 97 ? -3.568 -10.580 -0.450 1.00 96.19 97 VAL A C 1
ATOM 647 O O . VAL A 1 97 ? -3.356 -11.788 -0.547 1.00 96.19 97 VAL A O 1
ATOM 650 N N . ALA A 1 98 ? -4.045 -9.850 -1.451 1.00 96.19 98 ALA A N 1
ATOM 651 C CA . ALA A 1 98 ? -4.402 -10.404 -2.749 1.00 96.19 98 ALA A CA 1
ATOM 652 C C . ALA A 1 98 ? -3.791 -9.583 -3.885 1.00 96.19 98 ALA A C 1
ATOM 654 O O . ALA A 1 98 ? -3.522 -8.385 -3.748 1.00 96.19 98 ALA A O 1
ATOM 655 N N . ALA A 1 99 ? -3.577 -10.237 -5.028 1.00 96.81 99 ALA A N 1
ATOM 656 C CA . ALA A 1 99 ? -3.219 -9.535 -6.250 1.00 96.81 99 ALA A CA 1
ATOM 657 C C . ALA A 1 99 ? -4.367 -8.597 -6.644 1.00 96.81 99 ALA A C 1
ATOM 659 O O . ALA A 1 99 ? -5.517 -9.020 -6.744 1.00 96.81 99 ALA A O 1
ATOM 660 N N . PHE A 1 100 ? -4.043 -7.325 -6.859 1.00 96.44 100 PHE A N 1
ATOM 661 C CA . PHE A 1 100 ? -4.988 -6.332 -7.350 1.00 96.44 100 PHE A CA 1
ATOM 662 C C . PHE A 1 100 ? -5.073 -6.404 -8.876 1.00 96.44 100 PHE A C 1
ATOM 664 O O . PHE A 1 100 ? -6.137 -6.666 -9.428 1.00 96.44 100 PHE A O 1
ATOM 671 N N . ARG A 1 101 ? -3.936 -6.220 -9.559 1.00 95.75 101 ARG A N 1
ATOM 672 C CA . ARG A 1 101 ? -3.807 -6.384 -11.015 1.00 95.75 101 ARG A CA 1
ATOM 673 C C . ARG A 1 101 ? -2.350 -6.477 -11.458 1.00 95.75 101 ARG A C 1
ATOM 675 O O . ARG A 1 101 ? -1.443 -6.076 -10.721 1.00 95.75 101 ARG A O 1
ATOM 682 N N . ALA A 1 102 ? -2.156 -6.935 -12.692 1.00 96.38 102 ALA A N 1
ATOM 683 C CA . ALA A 1 102 ? -0.890 -6.801 -13.398 1.00 96.38 102 ALA A CA 1
ATOM 684 C C . ALA A 1 102 ? -0.523 -5.324 -13.599 1.00 96.38 102 ALA A C 1
ATOM 686 O O . ALA A 1 102 ? -1.401 -4.471 -13.749 1.00 96.38 102 ALA A O 1
ATOM 687 N N . CYS A 1 103 ? 0.773 -5.037 -13.590 1.00 93.69 103 CYS A N 1
ATOM 688 C CA . CYS A 1 103 ? 1.281 -3.691 -13.794 1.00 93.69 103 CYS A CA 1
ATOM 689 C C . CYS A 1 103 ? 1.242 -3.323 -15.280 1.00 93.69 103 CYS A C 1
ATOM 691 O O . CYS A 1 103 ? 1.560 -4.141 -16.143 1.00 93.69 103 CYS A O 1
ATOM 693 N N . GLY A 1 104 ? 0.806 -2.102 -15.573 1.00 88.44 104 GLY A N 1
ATOM 694 C CA . GLY A 1 104 ? 0.557 -1.613 -16.925 1.00 88.44 104 GLY A CA 1
ATOM 695 C C . GLY A 1 104 ? 1.830 -1.301 -17.706 1.00 88.44 104 GLY A C 1
ATOM 696 O O . GLY A 1 104 ? 1.789 -1.280 -18.934 1.00 88.44 104 GLY A O 1
ATOM 697 N N . ILE A 1 105 ? 2.958 -1.084 -17.020 1.00 83.56 105 ILE A N 1
ATOM 698 C CA . ILE A 1 105 ? 4.254 -0.853 -17.661 1.00 83.56 105 ILE A CA 1
ATOM 699 C C . ILE A 1 105 ? 5.028 -2.178 -17.751 1.00 83.56 105 ILE A C 1
ATOM 701 O O . ILE A 1 105 ? 5.310 -2.811 -16.728 1.00 83.56 105 ILE A O 1
ATOM 705 N N . PRO A 1 106 ? 5.427 -2.611 -18.962 1.00 78.00 106 PRO A N 1
ATOM 706 C CA . PRO A 1 106 ? 6.321 -3.748 -19.120 1.00 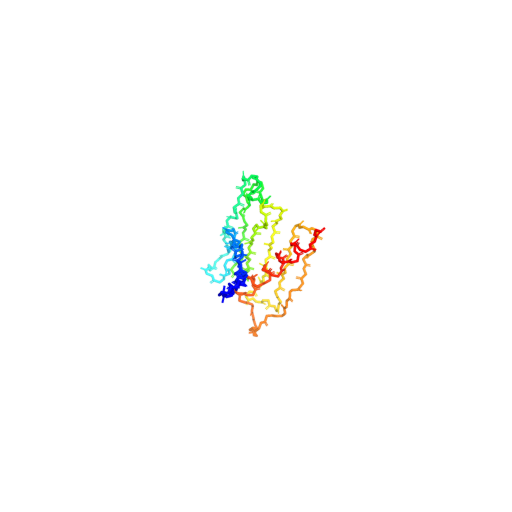78.00 106 PRO A CA 1
ATOM 707 C C . PRO A 1 106 ? 7.642 -3.515 -18.378 1.00 78.00 106 PRO A C 1
ATOM 709 O O . PRO A 1 106 ? 8.353 -2.549 -18.639 1.00 78.00 106 PRO A O 1
ATOM 712 N N . GLY A 1 107 ? 7.981 -4.422 -17.463 1.00 76.81 107 GLY A N 1
ATOM 713 C CA . GLY A 1 107 ? 9.249 -4.394 -16.729 1.00 76.81 107 GLY A CA 1
ATOM 714 C C . GLY A 1 107 ? 9.200 -3.751 -15.342 1.00 76.81 107 GLY A C 1
ATOM 715 O O . GLY A 1 107 ? 10.202 -3.838 -14.634 1.00 76.81 107 GLY A O 1
ATOM 716 N N . GLY A 1 108 ? 8.067 -3.184 -14.909 1.00 87.56 108 GLY A N 1
ATOM 717 C CA . GLY A 1 108 ? 7.971 -2.625 -13.562 1.00 87.56 108 GLY A CA 1
ATOM 718 C C . GLY A 1 108 ? 6.653 -1.946 -13.226 1.00 87.56 108 GLY A C 1
ATOM 719 O O . GLY A 1 108 ? 5.980 -1.413 -14.099 1.00 87.56 108 GLY A O 1
ATOM 720 N N . CYS A 1 109 ? 6.311 -1.919 -11.942 1.00 92.44 109 CYS A N 1
ATOM 721 C CA . CYS A 1 109 ? 5.157 -1.177 -11.454 1.00 92.44 109 CYS A CA 1
ATOM 722 C C . CYS A 1 109 ? 5.506 0.280 -11.106 1.00 92.44 109 CYS A C 1
ATOM 724 O O . CYS A 1 109 ? 6.656 0.630 -10.829 1.00 92.44 109 CYS A O 1
ATOM 726 N N . THR A 1 110 ? 4.487 1.130 -11.108 1.00 92.62 110 THR A N 1
ATOM 727 C CA . THR A 1 110 ? 4.543 2.549 -10.749 1.00 92.62 110 THR A CA 1
ATOM 728 C C . THR A 1 110 ? 3.948 2.795 -9.369 1.00 92.62 110 THR A C 1
ATOM 730 O O . THR A 1 110 ? 3.097 2.037 -8.895 1.00 92.62 110 THR A O 1
ATOM 733 N N . ALA A 1 111 ? 4.319 3.913 -8.738 1.00 91.38 111 ALA A N 1
ATOM 734 C CA . ALA A 1 111 ? 3.767 4.283 -7.436 1.00 91.38 111 ALA A CA 1
ATOM 735 C C . ALA A 1 111 ? 2.235 4.438 -7.496 1.00 91.38 111 ALA A C 1
ATOM 737 O O . ALA A 1 111 ? 1.528 4.019 -6.585 1.00 91.38 111 ALA A O 1
ATOM 738 N N . GLY A 1 112 ? 1.703 4.921 -8.627 1.00 93.00 112 GLY A N 1
ATOM 739 C CA . GLY A 1 112 ? 0.258 5.032 -8.842 1.00 93.00 112 GLY A CA 1
ATOM 740 C C . GLY A 1 112 ? -0.481 3.690 -8.789 1.00 93.00 112 GLY A C 1
ATOM 741 O O . GLY A 1 112 ? -1.649 3.641 -8.407 1.00 93.00 112 GLY A O 1
ATOM 742 N N . GLU A 1 113 ? 0.182 2.577 -9.104 1.00 95.31 113 GLU A N 1
ATOM 743 C CA . GLU A 1 113 ? -0.417 1.245 -8.980 1.00 95.31 113 GLU A CA 1
ATOM 744 C C . GLU A 1 113 ? -0.466 0.759 -7.531 1.00 95.31 113 GLU A C 1
ATOM 746 O O . GLU A 1 113 ? -1.414 0.065 -7.167 1.00 95.31 113 GLU A O 1
ATOM 751 N N . ALA A 1 114 ? 0.493 1.156 -6.690 1.00 95.50 114 ALA A N 1
ATOM 752 C CA . ALA A 1 114 ? 0.419 0.924 -5.249 1.00 95.50 114 ALA A CA 1
ATOM 753 C C . ALA A 1 114 ? -0.718 1.761 -4.641 1.00 95.50 114 ALA A C 1
ATOM 755 O O . ALA A 1 114 ? -1.560 1.221 -3.922 1.00 95.50 114 ALA A O 1
ATOM 756 N N . SER A 1 115 ? -0.835 3.035 -5.029 1.00 95.81 115 SER A N 1
ATOM 757 C CA . SER A 1 115 ? -1.932 3.906 -4.589 1.00 95.81 115 SER A CA 1
ATOM 758 C C . SER A 1 115 ? -3.306 3.365 -4.995 1.00 95.81 115 SER A C 1
ATOM 760 O O . SER A 1 115 ? -4.247 3.400 -4.199 1.00 95.81 115 SER A O 1
ATOM 762 N N . ALA A 1 116 ? -3.430 2.842 -6.218 1.00 96.38 116 ALA A N 1
ATOM 763 C CA . ALA A 1 116 ? -4.672 2.251 -6.709 1.00 96.38 116 ALA A CA 1
ATOM 764 C C . ALA A 1 116 ? -5.030 0.960 -5.956 1.00 96.38 116 ALA A C 1
ATOM 766 O O . ALA A 1 116 ? -6.180 0.796 -5.551 1.00 96.38 116 ALA A O 1
ATOM 767 N N . ALA A 1 117 ? -4.052 0.083 -5.708 1.00 97.25 117 ALA A N 1
ATOM 768 C CA . ALA A 1 117 ? -4.266 -1.133 -4.927 1.00 97.25 117 ALA A CA 1
ATOM 769 C C . ALA A 1 117 ? -4.687 -0.825 -3.479 1.00 97.25 117 ALA A C 1
ATOM 771 O O . ALA A 1 117 ? -5.573 -1.485 -2.940 1.00 97.25 117 ALA A O 1
ATOM 772 N N . ARG A 1 118 ? -4.111 0.218 -2.863 1.00 97.12 118 ARG A N 1
ATOM 773 C CA . ARG A 1 118 ? -4.517 0.707 -1.535 1.00 97.12 118 ARG A CA 1
ATOM 774 C C . ARG A 1 118 ? -5.968 1.184 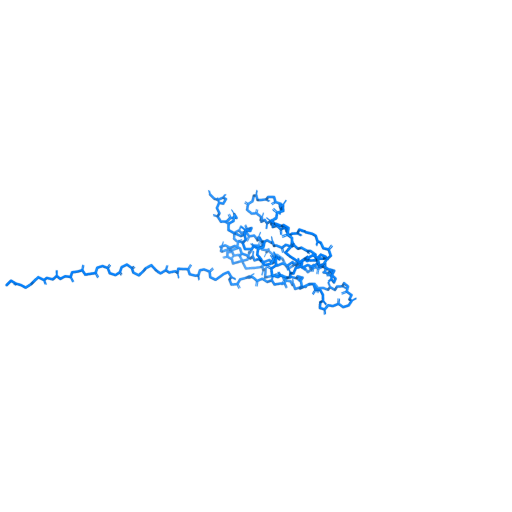-1.541 1.00 97.12 118 ARG A C 1
ATOM 776 O O . ARG A 1 118 ? -6.715 0.871 -0.621 1.00 97.12 118 ARG A O 1
ATOM 783 N N . ALA A 1 119 ? -6.362 1.966 -2.547 1.00 95.75 119 ALA A N 1
ATOM 784 C CA . ALA A 1 119 ? -7.722 2.492 -2.652 1.00 95.75 119 ALA A CA 1
ATOM 785 C C . ALA A 1 119 ? -8.764 1.368 -2.804 1.00 95.75 119 ALA A C 1
ATOM 787 O O . ALA A 1 119 ? -9.795 1.389 -2.130 1.00 95.75 119 ALA A O 1
ATOM 788 N N . ASP A 1 120 ? -8.464 0.359 -3.626 1.00 96.06 120 ASP A N 1
ATOM 789 C CA . ASP A 1 120 ? -9.286 -0.848 -3.761 1.00 96.06 120 ASP A CA 1
ATOM 790 C C . ASP A 1 120 ? -9.380 -1.618 -2.434 1.00 96.06 120 ASP A C 1
ATOM 792 O O . ASP A 1 120 ? -10.479 -1.913 -1.964 1.00 96.06 120 ASP A O 1
ATOM 796 N N . ALA A 1 121 ? -8.245 -1.853 -1.768 1.00 96.69 121 ALA A N 1
ATOM 797 C CA . ALA A 1 121 ? -8.216 -2.512 -0.464 1.00 96.69 121 ALA A CA 1
ATOM 798 C C . ALA A 1 121 ? -9.026 -1.751 0.598 1.00 96.69 121 ALA A C 1
ATOM 800 O O . ALA A 1 121 ? -9.747 -2.369 1.377 1.00 96.69 121 ALA A O 1
ATOM 801 N N . ASN A 1 122 ? -8.960 -0.417 0.612 1.00 95.12 122 ASN A N 1
ATOM 802 C CA . ASN A 1 122 ? -9.735 0.407 1.539 1.00 95.12 122 ASN A CA 1
ATOM 803 C C . ASN A 1 122 ? -11.245 0.331 1.260 1.00 95.12 122 ASN A C 1
ATOM 805 O O . ASN A 1 122 ? -12.047 0.290 2.188 1.00 95.12 122 ASN A O 1
ATOM 809 N N . THR A 1 123 ? -11.627 0.268 -0.017 1.00 94.56 123 THR A N 1
ATOM 810 C CA . THR A 1 123 ? -13.028 0.096 -0.428 1.00 94.56 123 THR A CA 1
ATOM 811 C C . THR A 1 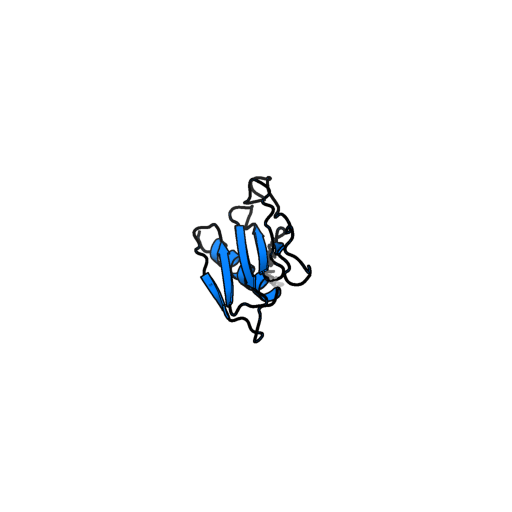123 ? -13.565 -1.264 0.021 1.00 94.56 123 THR A C 1
ATOM 813 O O . THR A 1 123 ? -14.647 -1.345 0.596 1.00 94.56 123 THR A O 1
ATOM 816 N N . LYS A 1 124 ? -12.782 -2.334 -0.165 1.00 94.75 124 LYS A N 1
ATOM 817 C CA . LYS A 1 124 ? -13.131 -3.688 0.298 1.00 94.75 124 LYS A CA 1
ATOM 818 C C . LYS A 1 124 ? -13.235 -3.774 1.819 1.00 94.75 124 LYS A C 1
ATOM 820 O O . LYS A 1 124 ? -14.165 -4.391 2.332 1.00 94.75 124 LYS A O 1
ATOM 825 N N . ALA A 1 125 ? -12.339 -3.098 2.534 1.00 94.81 125 ALA A N 1
ATOM 826 C CA . ALA A 1 125 ? -12.384 -3.025 3.988 1.00 94.81 125 ALA A CA 1
ATOM 827 C C . ALA A 1 125 ? -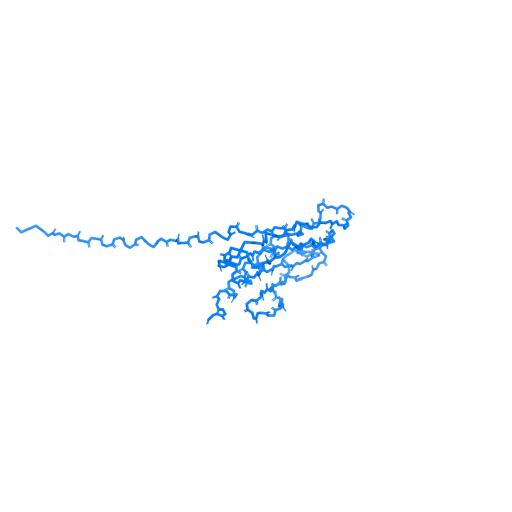13.685 -2.390 4.492 1.00 94.81 125 ALA A C 1
ATOM 829 O O . ALA A 1 125 ? -14.294 -2.918 5.418 1.00 94.81 125 ALA A O 1
ATOM 830 N N . ALA A 1 126 ? -14.138 -1.305 3.856 1.00 91.56 126 ALA A N 1
ATOM 831 C CA . ALA A 1 126 ? -15.397 -0.649 4.203 1.00 91.56 126 ALA A CA 1
ATOM 832 C C . ALA A 1 126 ? -16.632 -1.525 3.926 1.00 91.56 126 ALA A C 1
ATOM 834 O O . ALA A 1 126 ? -17.648 -1.360 4.586 1.00 91.56 126 ALA A O 1
ATOM 835 N N . ALA A 1 127 ? -16.545 -2.458 2.974 1.00 91.25 127 ALA A N 1
ATOM 836 C CA . ALA A 1 127 ? -17.616 -3.399 2.644 1.00 91.25 127 ALA A CA 1
ATOM 837 C C . ALA A 1 127 ? -17.600 -4.689 3.489 1.00 91.25 127 ALA A C 1
ATOM 839 O O . ALA A 1 127 ? -18.450 -5.550 3.292 1.00 91.25 127 ALA A O 1
ATOM 840 N N . SER A 1 128 ? -16.622 -4.853 4.388 1.00 82.06 128 SER A N 1
ATOM 841 C CA . SER A 1 128 ? -16.457 -6.065 5.211 1.00 82.06 128 SER A CA 1
ATOM 842 C C . SER A 1 128 ? -17.246 -6.024 6.533 1.00 82.06 128 SER A C 1
ATOM 844 O O . SER A 1 128 ? -17.021 -6.867 7.399 1.00 82.06 128 SER A O 1
ATOM 846 N N . THR A 1 129 ? -18.128 -5.035 6.704 1.00 59.28 129 THR A N 1
ATOM 847 C CA . THR A 1 129 ? -19.029 -4.856 7.858 1.00 59.28 129 THR A CA 1
ATOM 848 C C . THR A 1 129 ? -20.408 -5.424 7.574 1.00 59.28 129 THR A C 1
ATOM 850 O O . THR A 1 129 ? -20.964 -6.085 8.474 1.00 59.28 129 THR A O 1
#

pLDDT: mean 82.9, std 16.68, range [38.56, 98.25]

Foldseek 3Di:
DDDDDDPPPPPPPPPPPPLPFKDWQAQAQPDPAWAWGDWGDECDQLAALHNDTDTDTYGNFKTKIKTQAHSNPKIKMKIFTQQGQFIWIAMPLPTDIDTPGTAPDPRGHHNVRRVVRRVVRNVVSVVSD